Protein AF-A0A1J5P6J2-F1 (afdb_monomer_lite)

Structure (mmCIF, N/CA/C/O backbone):
data_AF-A0A1J5P6J2-F1
#
_entry.id   AF-A0A1J5P6J2-F1
#
loop_
_atom_site.group_PDB
_atom_site.id
_atom_site.type_symbol
_atom_site.label_atom_id
_atom_site.label_alt_id
_atom_site.label_comp_id
_atom_site.label_asym_id
_atom_site.label_entity_id
_atom_site.label_seq_id
_atom_site.pdbx_PDB_ins_code
_atom_site.Cartn_x
_atom_site.Cartn_y
_atom_site.Cartn_z
_atom_site.occupancy
_atom_site.B_iso_or_equiv
_atom_site.auth_seq_id
_atom_site.auth_comp_id
_atom_site.auth_asym_id
_atom_site.auth_atom_id
_atom_site.pdbx_PDB_model_num
ATOM 1 N N . MET A 1 1 ? -12.933 5.963 18.634 1.00 59.94 1 MET A N 1
ATOM 2 C CA . MET A 1 1 ? -12.774 5.041 17.488 1.00 59.94 1 MET A CA 1
ATOM 3 C C . MET A 1 1 ? -12.204 5.827 16.326 1.00 59.94 1 MET A C 1
ATOM 5 O O . MET A 1 1 ? -12.656 6.942 16.113 1.00 59.94 1 MET A O 1
ATOM 9 N N . GLY A 1 2 ? -11.191 5.299 15.645 1.00 83.69 2 GLY A N 1
ATOM 10 C CA . GLY A 1 2 ? -10.518 5.981 14.538 1.00 83.69 2 GLY A CA 1
ATOM 11 C C . GLY A 1 2 ? -10.318 5.043 13.353 1.00 83.69 2 GLY A C 1
ATOM 12 O O . GLY A 1 2 ? -10.384 3.823 13.508 1.00 83.69 2 GLY A O 1
ATOM 13 N N . LEU A 1 3 ? -10.091 5.620 12.175 1.00 84.00 3 LEU A N 1
ATOM 14 C CA . LEU A 1 3 ? -9.755 4.865 10.972 1.00 84.00 3 LEU A CA 1
ATOM 15 C C . LEU A 1 3 ? -8.341 4.291 11.107 1.00 84.00 3 LEU A C 1
ATOM 17 O O . LEU A 1 3 ? -7.414 5.002 11.491 1.00 84.00 3 LEU A O 1
ATOM 21 N N . ARG A 1 4 ? -8.178 3.008 10.777 1.00 84.00 4 ARG A N 1
ATOM 22 C CA . ARG A 1 4 ? -6.866 2.361 10.671 1.00 84.00 4 ARG A CA 1
ATOM 23 C C . ARG A 1 4 ? -6.518 2.226 9.189 1.00 84.00 4 ARG A C 1
ATOM 25 O O . ARG A 1 4 ? -7.085 1.347 8.539 1.00 84.00 4 ARG A O 1
ATOM 32 N N . PRO A 1 5 ? -5.668 3.105 8.634 1.00 88.06 5 PRO A N 1
ATOM 33 C CA . PRO A 1 5 ? -5.316 3.038 7.226 1.00 88.06 5 PRO A CA 1
ATOM 34 C C . PRO A 1 5 ? -4.455 1.800 6.957 1.00 88.06 5 PRO A C 1
ATOM 36 O O . PRO A 1 5 ? -3.579 1.456 7.750 1.00 88.06 5 PRO A O 1
ATOM 39 N N . PHE A 1 6 ? -4.706 1.141 5.828 1.00 90.06 6 PHE A N 1
ATOM 40 C CA . PHE A 1 6 ? -3.906 0.023 5.343 1.00 90.06 6 PHE A CA 1
ATOM 41 C C . PHE A 1 6 ? -3.651 0.206 3.849 1.00 90.06 6 PHE A C 1
ATOM 43 O O . PHE A 1 6 ? -4.593 0.431 3.087 1.00 90.06 6 PHE A O 1
ATOM 50 N N . CYS A 1 7 ? -2.392 0.125 3.427 1.00 91.69 7 CYS A N 1
ATOM 51 C CA . CYS A 1 7 ? -2.016 0.303 2.028 1.00 91.69 7 CYS A CA 1
ATOM 52 C C . CYS A 1 7 ? -1.787 -1.046 1.335 1.00 91.69 7 CYS A C 1
ATOM 54 O O . CYS A 1 7 ? -1.067 -1.909 1.833 1.00 91.69 7 CYS A O 1
ATOM 56 N N . VAL A 1 8 ? -2.358 -1.216 0.146 1.00 91.12 8 VAL A N 1
ATOM 57 C CA . VAL A 1 8 ? -1.999 -2.307 -0.763 1.00 91.12 8 VAL A CA 1
ATOM 58 C C . VAL A 1 8 ? -1.399 -1.676 -2.004 1.00 91.12 8 VAL A C 1
ATOM 60 O O . VAL A 1 8 ? -2.052 -0.864 -2.653 1.00 91.12 8 VAL A O 1
ATOM 63 N N . THR A 1 9 ? -0.168 -2.047 -2.333 1.00 91.81 9 THR A N 1
ATOM 64 C CA . THR A 1 9 ? 0.543 -1.475 -3.477 1.00 91.81 9 THR A CA 1
ATOM 65 C C . THR A 1 9 ? 1.187 -2.560 -4.330 1.00 91.81 9 THR A C 1
ATOM 67 O O . THR A 1 9 ? 1.486 -3.648 -3.842 1.00 91.81 9 THR A O 1
ATOM 70 N N . VAL A 1 10 ? 1.398 -2.268 -5.611 1.00 91.81 10 VAL A N 1
ATOM 71 C CA . VAL A 1 10 ? 2.215 -3.081 -6.533 1.00 91.81 10 VAL A CA 1
ATOM 72 C C . VAL A 1 10 ? 3.594 -2.457 -6.776 1.00 91.81 10 VAL A C 1
ATOM 74 O O . VAL A 1 10 ? 4.416 -3.032 -7.487 1.00 91.81 10 VAL A O 1
ATOM 77 N N . ASP A 1 11 ? 3.843 -1.292 -6.174 1.00 92.81 11 ASP A N 1
ATOM 78 C CA . ASP A 1 11 ? 5.138 -0.624 -6.176 1.00 92.81 11 ASP A CA 1
ATOM 79 C C . ASP A 1 11 ? 6.146 -1.434 -5.350 1.00 92.81 11 ASP A C 1
ATOM 81 O O . ASP A 1 11 ? 5.957 -1.676 -4.157 1.00 92.81 11 ASP A O 1
ATOM 85 N N . GLN A 1 12 ? 7.213 -1.883 -6.009 1.00 91.69 12 GLN A N 1
ATOM 86 C CA . GLN A 1 12 ? 8.245 -2.719 -5.398 1.00 91.69 12 GLN A CA 1
ATOM 87 C C . GLN A 1 12 ? 9.233 -1.912 -4.548 1.00 91.69 12 GLN A C 1
ATOM 89 O O . GLN A 1 12 ? 9.890 -2.499 -3.695 1.00 91.69 12 GLN A O 1
ATOM 94 N N . SER A 1 13 ? 9.299 -0.592 -4.736 1.00 95.00 13 SER A N 1
ATOM 95 C CA . SER A 1 13 ? 10.132 0.323 -3.946 1.00 95.00 13 SER A CA 1
ATOM 96 C C . SER A 1 13 ? 9.401 0.861 -2.713 1.00 95.00 13 SER A C 1
ATOM 98 O O . SER A 1 13 ? 9.900 1.722 -1.998 1.00 95.00 13 SER A O 1
ATOM 100 N N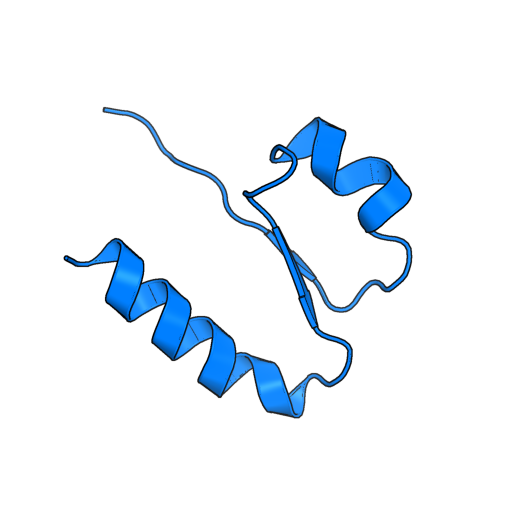 . ALA A 1 14 ? 8.194 0.367 -2.432 1.00 94.69 14 ALA A N 1
ATOM 101 C CA . ALA A 1 14 ? 7.342 0.968 -1.418 1.00 94.69 14 ALA A CA 1
ATOM 102 C C . ALA A 1 14 ? 7.809 0.749 0.030 1.00 94.69 14 ALA A C 1
ATOM 104 O O . ALA A 1 14 ? 7.364 1.463 0.931 1.00 94.69 14 ALA A O 1
ATOM 105 N N . GLU A 1 15 ? 8.727 -0.194 0.268 1.00 94.31 15 GLU A N 1
ATOM 106 C CA . GLU A 1 15 ? 9.367 -0.369 1.580 1.00 94.31 15 GLU A CA 1
ATOM 107 C C . GLU A 1 15 ? 10.176 0.864 2.001 1.00 94.31 15 GLU A C 1
ATOM 109 O O . GLU A 1 15 ? 10.327 1.103 3.198 1.00 94.31 15 GLU A O 1
ATOM 114 N N . ASP A 1 16 ? 10.609 1.688 1.042 1.00 96.44 16 ASP A N 1
ATOM 115 C CA . ASP A 1 16 ? 11.422 2.877 1.300 1.00 96.44 16 ASP A CA 1
ATOM 116 C C . ASP A 1 16 ? 10.620 4.006 1.973 1.00 96.44 16 ASP A C 1
ATOM 118 O O . ASP A 1 16 ? 11.198 4.885 2.611 1.00 96.44 16 ASP A O 1
ATOM 122 N N . TYR A 1 17 ? 9.284 4.004 1.850 1.00 95.25 17 TYR A N 1
ATOM 123 C CA . TYR A 1 17 ? 8.448 5.114 2.327 1.00 95.25 17 TYR A CA 1
ATOM 124 C C . TYR A 1 17 ? 7.174 4.701 3.074 1.00 95.25 17 TYR A C 1
ATOM 126 O O . TYR A 1 17 ? 6.779 5.376 4.028 1.00 95.25 17 TYR A O 1
ATOM 134 N N . LEU A 1 18 ? 6.521 3.590 2.715 1.00 96.12 18 LEU A N 1
ATOM 135 C CA . LEU A 1 18 ? 5.266 3.182 3.359 1.00 96.12 18 LEU A CA 1
ATOM 136 C C . LEU A 1 18 ? 5.376 2.904 4.866 1.00 96.12 18 LEU A C 1
ATOM 138 O O . LEU A 1 18 ? 4.421 3.250 5.573 1.00 96.12 18 LEU A O 1
ATOM 142 N N . PRO A 1 19 ? 6.494 2.377 5.411 1.00 95.56 19 PRO A N 1
ATOM 143 C CA . PRO A 1 19 ? 6.656 2.251 6.856 1.00 95.56 19 PRO A CA 1
ATOM 144 C C . PRO A 1 19 ? 6.502 3.574 7.612 1.00 95.56 19 PRO A C 1
ATOM 146 O O . PRO A 1 19 ? 6.044 3.560 8.753 1.00 95.56 19 PRO A O 1
ATOM 149 N N . HIS A 1 20 ? 6.858 4.701 6.988 1.00 94.44 20 HIS A N 1
ATOM 150 C CA . HIS A 1 20 ? 6.774 6.034 7.586 1.00 94.44 20 HIS A CA 1
ATOM 151 C C . HIS A 1 20 ? 5.370 6.650 7.484 1.00 94.44 20 HIS A C 1
ATOM 153 O O . HIS A 1 20 ? 5.020 7.486 8.311 1.00 94.44 20 HIS A O 1
ATOM 159 N N . ILE A 1 21 ? 4.561 6.230 6.502 1.00 94.00 21 ILE A N 1
ATOM 160 C CA . ILE A 1 21 ? 3.214 6.773 6.253 1.00 94.00 21 ILE A CA 1
ATOM 161 C C . ILE A 1 21 ? 2.133 5.941 6.951 1.00 94.00 21 ILE A C 1
ATOM 163 O O . ILE A 1 21 ? 1.242 6.486 7.598 1.00 94.00 21 ILE A O 1
ATOM 167 N N . PHE A 1 22 ? 2.200 4.616 6.820 1.00 93.69 22 PHE A N 1
ATOM 168 C CA . PHE A 1 22 ? 1.174 3.699 7.326 1.00 93.69 22 PHE A CA 1
ATOM 169 C C . PHE A 1 22 ? 1.623 2.966 8.598 1.00 93.69 22 PHE A C 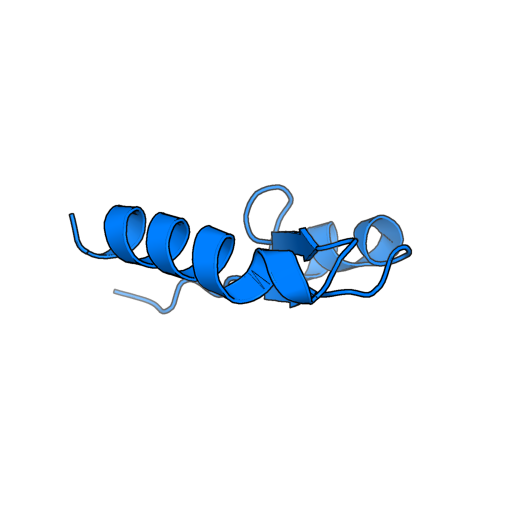1
ATOM 171 O O . PHE A 1 22 ? 0.792 2.502 9.380 1.00 93.69 22 PHE A O 1
ATOM 178 N N . GLY A 1 23 ? 2.933 2.882 8.838 1.00 91.81 23 GLY A N 1
ATOM 179 C CA . GLY A 1 23 ? 3.524 2.034 9.869 1.00 91.81 23 GLY A CA 1
ATOM 180 C C . GLY A 1 23 ? 3.975 0.687 9.305 1.00 91.81 23 GLY A C 1
ATOM 181 O O . GLY A 1 23 ? 3.418 0.175 8.334 1.00 91.81 23 GLY A O 1
ATOM 182 N N . LYS A 1 24 ? 4.984 0.084 9.944 1.00 90.38 24 LYS A N 1
ATOM 183 C CA . LYS A 1 24 ? 5.668 -1.139 9.473 1.00 90.38 24 LYS A CA 1
ATOM 184 C C . LYS A 1 24 ? 4.749 -2.337 9.195 1.00 90.38 24 LYS A C 1
ATOM 186 O O . LYS A 1 24 ? 5.121 -3.203 8.418 1.00 90.38 24 LYS A O 1
ATOM 191 N N . HIS A 1 25 ? 3.579 -2.402 9.829 1.00 88.31 25 HIS A N 1
ATOM 192 C CA . HIS A 1 25 ? 2.639 -3.525 9.702 1.00 88.31 25 HIS A CA 1
ATOM 193 C C . HIS A 1 25 ? 1.323 -3.148 9.005 1.00 88.31 25 HIS A C 1
ATOM 195 O O . HIS A 1 25 ? 0.380 -3.935 9.008 1.00 88.31 25 HIS A O 1
ATOM 201 N N . SER A 1 26 ? 1.247 -1.957 8.413 1.00 91.88 26 SER A N 1
ATOM 202 C CA . SER A 1 26 ? 0.006 -1.411 7.849 1.00 91.88 26 SER A CA 1
ATOM 203 C C . SER A 1 26 ? 0.064 -1.267 6.328 1.00 91.88 26 SER A C 1
ATOM 205 O O . SER A 1 26 ? -0.628 -0.432 5.742 1.00 91.88 26 SER A O 1
ATOM 207 N N . PHE A 1 27 ? 0.909 -2.055 5.669 1.00 92.81 27 PHE A N 1
ATOM 208 C CA . PHE A 1 27 ? 0.930 -2.134 4.219 1.00 92.81 27 PHE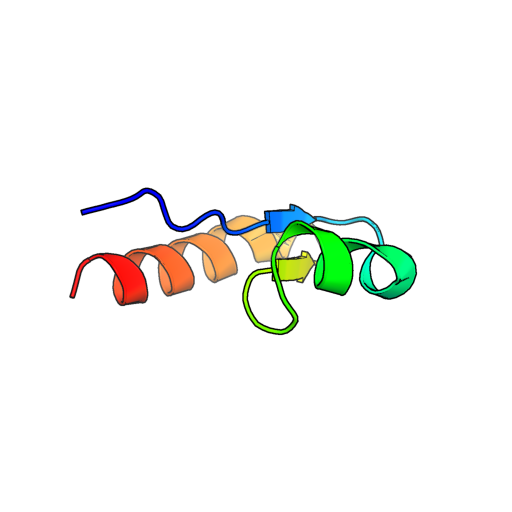 A CA 1
ATOM 209 C C . PHE A 1 27 ? 1.363 -3.513 3.730 1.00 92.81 27 PHE A C 1
ATOM 211 O O . PHE A 1 27 ? 1.961 -4.299 4.466 1.00 92.81 27 PHE A O 1
ATOM 218 N N . ILE A 1 28 ? 1.069 -3.801 2.464 1.00 90.81 28 ILE A N 1
ATOM 219 C CA . ILE A 1 28 ? 1.577 -4.980 1.770 1.00 90.81 28 ILE A CA 1
ATOM 220 C C . ILE A 1 28 ? 1.946 -4.645 0.327 1.00 90.81 28 ILE A C 1
ATOM 222 O O . ILE A 1 28 ? 1.200 -3.969 -0.385 1.00 90.81 28 ILE A O 1
ATOM 226 N N . ILE A 1 29 ? 3.080 -5.190 -0.110 1.00 91.62 29 ILE A N 1
ATOM 227 C CA . ILE A 1 29 ? 3.538 -5.128 -1.496 1.00 91.62 29 ILE A CA 1
ATOM 228 C C . ILE A 1 29 ? 3.094 -6.401 -2.221 1.00 91.62 29 ILE A C 1
ATOM 230 O O . ILE A 1 29 ? 3.401 -7.535 -1.827 1.00 91.62 29 ILE A O 1
ATOM 234 N N . VAL A 1 30 ? 2.336 -6.221 -3.296 1.00 90.69 30 VAL A N 1
ATOM 235 C CA . VAL A 1 30 ? 1.806 -7.284 -4.143 1.00 90.69 30 VAL A CA 1
ATOM 236 C C . VAL A 1 30 ? 2.591 -7.308 -5.449 1.00 90.69 30 VAL A C 1
ATOM 238 O O . VAL A 1 30 ? 2.348 -6.521 -6.353 1.00 90.69 30 VAL A O 1
ATOM 241 N N . LYS A 1 31 ? 3.514 -8.266 -5.575 1.00 88.12 31 LYS A N 1
ATOM 242 C CA . LYS A 1 31 ? 4.367 -8.406 -6.770 1.00 88.12 31 LYS A CA 1
ATOM 243 C C . LYS A 1 31 ? 3.597 -8.811 -8.032 1.00 88.12 31 LYS A C 1
ATOM 245 O O . LYS A 1 31 ? 4.036 -8.529 -9.140 1.00 88.12 31 LYS A O 1
ATOM 250 N N . ARG A 1 32 ? 2.471 -9.515 -7.876 1.00 88.81 32 ARG A N 1
ATOM 251 C CA . ARG A 1 32 ? 1.639 -10.009 -8.983 1.00 88.81 32 ARG A CA 1
ATOM 252 C C . ARG A 1 32 ? 0.198 -9.544 -8.795 1.00 88.81 32 ARG A C 1
ATOM 254 O O . ARG A 1 32 ? -0.449 -10.036 -7.870 1.00 88.81 32 ARG A O 1
ATOM 261 N N . PRO A 1 33 ? -0.342 -8.673 -9.667 1.00 81.88 33 PRO A N 1
ATOM 262 C CA . PRO A 1 33 ? -1.704 -8.161 -9.522 1.00 81.88 33 PRO A CA 1
ATOM 263 C C . PRO A 1 33 ? -2.773 -9.256 -9.452 1.00 81.88 33 PRO A C 1
ATOM 265 O O . PRO A 1 33 ? -3.745 -9.116 -8.724 1.00 81.88 33 PRO A O 1
ATOM 268 N N . ALA A 1 34 ? -2.562 -10.396 -10.115 1.00 87.88 34 ALA A N 1
ATOM 269 C CA . ALA A 1 34 ? -3.461 -11.549 -10.026 1.00 87.88 34 ALA A CA 1
ATOM 270 C C . ALA A 1 34 ? -3.627 -12.107 -8.592 1.00 87.88 34 ALA A C 1
ATOM 272 O O . ALA A 1 34 ? -4.595 -12.806 -8.309 1.00 87.88 34 ALA A O 1
ATOM 273 N N . GLU A 1 35 ? -2.713 -11.800 -7.664 1.00 85.00 35 GLU A N 1
ATOM 274 C CA . GLU A 1 35 ? -2.819 -12.203 -6.258 1.00 85.00 35 GLU A CA 1
ATOM 275 C C . GLU A 1 35 ? -3.666 -11.249 -5.399 1.00 85.00 35 GLU A C 1
ATOM 277 O O . GLU A 1 35 ? -4.040 -11.628 -4.284 1.00 85.00 35 GLU A O 1
ATOM 282 N N . LEU A 1 36 ? -3.972 -10.034 -5.882 1.00 84.56 36 LEU A N 1
ATOM 283 C CA . LEU A 1 36 ? -4.737 -9.020 -5.139 1.00 84.56 36 LEU A CA 1
ATOM 284 C C . LEU A 1 36 ? -6.075 -9.550 -4.609 1.00 84.56 36 LEU A C 1
ATOM 286 O O . LEU A 1 36 ? -6.294 -9.415 -3.405 1.00 84.56 36 LEU A O 1
ATOM 290 N N . PRO A 1 37 ? -6.949 -10.183 -5.424 1.00 85.44 37 PRO A N 1
ATOM 291 C CA . PRO A 1 37 ? -8.270 -10.610 -4.959 1.00 85.44 37 PRO A CA 1
ATOM 292 C C . PRO A 1 37 ? -8.186 -11.570 -3.769 1.00 85.44 37 PRO A C 1
ATOM 294 O O . PRO A 1 37 ? -8.894 -11.409 -2.777 1.00 85.44 37 PRO A O 1
ATOM 297 N N . ARG A 1 38 ? -7.247 -12.526 -3.823 1.00 85.56 38 ARG A N 1
ATOM 298 C CA . ARG A 1 38 ? -7.022 -13.496 -2.744 1.00 85.56 38 ARG A CA 1
ATOM 299 C C . ARG A 1 38 ? -6.498 -12.822 -1.475 1.00 85.56 38 ARG A C 1
ATOM 301 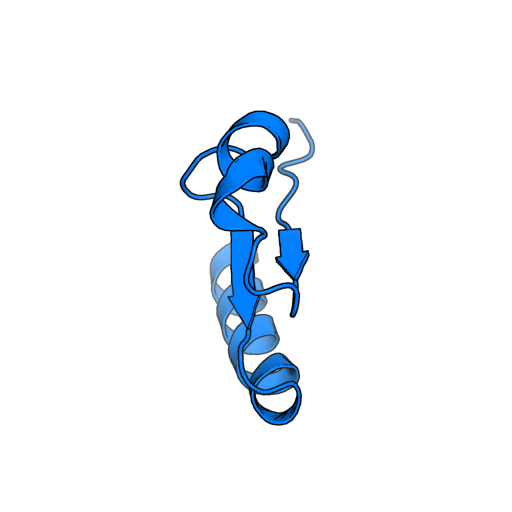O O . ARG A 1 38 ? -6.957 -13.138 -0.382 1.00 85.56 38 ARG A O 1
ATOM 308 N N . ARG A 1 39 ? -5.529 -11.907 -1.610 1.00 82.06 39 ARG A N 1
ATOM 309 C CA . ARG A 1 39 ? -4.928 -11.192 -0.471 1.00 82.06 39 ARG A CA 1
ATOM 310 C C . ARG A 1 39 ? -5.929 -10.242 0.193 1.00 82.06 39 ARG A C 1
ATOM 312 O O . ARG A 1 39 ? -6.005 -10.223 1.416 1.00 82.06 39 ARG A O 1
ATOM 319 N N . LEU A 1 40 ? -6.724 -9.514 -0.593 1.00 83.12 40 LEU A N 1
ATOM 320 C CA . LEU A 1 40 ? -7.765 -8.614 -0.088 1.00 83.12 40 LEU A CA 1
ATOM 321 C C . LEU A 1 40 ? -8.873 -9.372 0.647 1.00 83.12 40 LEU A C 1
ATOM 323 O O . LEU A 1 40 ? -9.271 -8.947 1.728 1.00 83.12 40 LEU A O 1
ATOM 327 N N . ALA A 1 41 ? -9.324 -10.514 0.114 1.00 84.88 41 ALA A N 1
ATOM 328 C CA . ALA A 1 41 ? -10.323 -11.347 0.783 1.00 84.88 41 ALA A CA 1
ATOM 329 C C . ALA A 1 41 ? -9.846 -11.825 2.168 1.00 84.88 41 ALA A C 1
ATOM 331 O O . ALA A 1 41 ? -10.590 -11.736 3.143 1.00 84.88 41 ALA A O 1
ATOM 332 N N . LEU A 1 42 ? -8.586 -12.270 2.276 1.00 82.69 42 LEU A N 1
ATOM 333 C CA . LEU A 1 42 ? -7.983 -12.660 3.557 1.00 82.69 42 LEU A CA 1
ATOM 334 C C . LEU A 1 42 ? -7.886 -11.482 4.536 1.00 82.69 42 LEU A C 1
ATOM 336 O O . LEU A 1 42 ? -8.179 -11.646 5.718 1.00 82.69 42 LEU A O 1
ATOM 340 N N . LEU A 1 43 ? -7.504 -10.300 4.048 1.00 79.19 43 LEU A N 1
ATOM 341 C CA . LEU A 1 43 ? -7.394 -9.095 4.871 1.00 79.19 43 LEU A CA 1
ATOM 342 C C . LEU A 1 43 ? -8.762 -8.662 5.420 1.00 79.19 43 LEU A C 1
ATOM 344 O O . LEU A 1 43 ? -8.902 -8.381 6.607 1.00 79.19 43 LEU A O 1
ATOM 348 N N . TYR A 1 44 ? -9.791 -8.669 4.570 1.00 80.81 44 TYR A N 1
ATOM 349 C CA . TYR A 1 44 ? -11.161 -8.339 4.959 1.00 80.81 44 TYR A CA 1
ATOM 350 C C . TYR A 1 44 ? -11.710 -9.307 6.016 1.00 80.81 44 TYR A C 1
ATOM 352 O O . TYR A 1 44 ? -12.305 -8.866 7.000 1.00 80.81 44 TYR A O 1
ATOM 360 N N . ALA A 1 45 ? -11.447 -10.610 5.867 1.00 83.25 45 ALA A N 1
ATOM 361 C CA . ALA A 1 45 ? -11.842 -11.623 6.846 1.00 83.25 45 ALA A CA 1
ATOM 362 C C . ALA A 1 45 ? -11.177 -11.427 8.224 1.00 83.25 45 ALA A C 1
ATOM 364 O O . ALA A 1 45 ? -11.771 -11.765 9.244 1.00 83.25 45 ALA A O 1
ATOM 365 N N . GLN A 1 46 ? -9.960 -10.871 8.276 1.00 77.81 46 GLN A N 1
ATOM 366 C CA . GLN A 1 46 ? -9.298 -10.522 9.540 1.00 77.81 46 GLN A CA 1
ATOM 367 C C . GLN A 1 46 ? -9.858 -9.242 10.174 1.00 77.81 46 GLN A C 1
ATOM 369 O O . GLN A 1 46 ? -9.860 -9.121 11.395 1.00 77.81 46 GLN A O 1
ATOM 374 N N . LEU A 1 47 ? -10.320 -8.287 9.362 1.00 72.44 47 LEU A N 1
ATOM 375 C CA . LEU A 1 47 ? -10.831 -6.993 9.829 1.00 72.44 47 LEU A CA 1
ATOM 376 C C . LEU A 1 47 ? -12.288 -7.031 10.304 1.00 72.44 47 LEU A C 1
ATOM 378 O O . LEU A 1 47 ? -12.709 -6.121 11.012 1.00 72.44 47 LEU A O 1
ATOM 382 N N . THR A 1 48 ? -13.050 -8.042 9.892 1.00 80.38 48 THR A N 1
ATOM 383 C CA . THR A 1 48 ? -14.478 -8.208 10.220 1.00 80.38 48 THR A CA 1
ATOM 384 C C . THR A 1 48 ? -14.739 -9.234 11.329 1.00 80.38 48 THR A C 1
ATOM 386 O O . THR A 1 48 ? -15.884 -9.634 11.529 1.00 80.38 48 THR A O 1
ATOM 389 N N . ARG A 1 49 ? -13.694 -9.646 12.0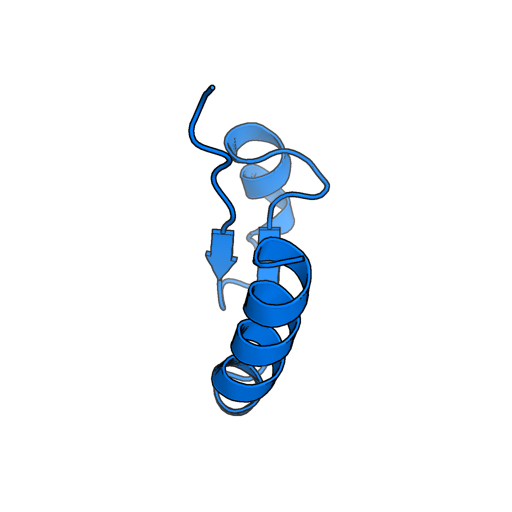59 1.00 57.09 49 ARG A N 1
ATOM 390 C CA . ARG A 1 49 ? -13.789 -10.494 13.256 1.00 57.09 49 ARG A CA 1
ATOM 391 C C . ARG A 1 49 ? -13.858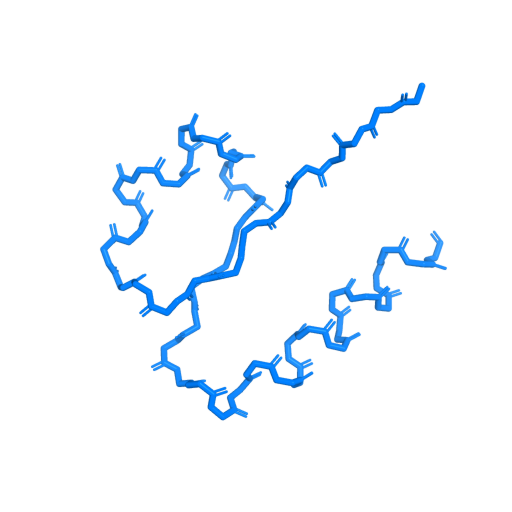 -9.693 14.549 1.00 57.09 49 ARG A C 1
ATOM 393 O O . ARG A 1 49 ? -13.263 -8.593 14.593 1.00 57.09 49 ARG A O 1
#

Foldseek 3Di:
DDDQAAEEECDPCCVVPCCVVRNPPRYDHDVDPVCVVVVVVVVVVVVVD

Sequence (49 aa):
MGLRPFCVTVDQSAEDYLPHIFGKHSFIIVKRPAELPRRLALLYAQLTR

Organism: NCBI:txid410659

pLDDT: mean 87.13, std 8.02, range [57.09, 96.44]

Secondary structure (DSSP, 8-state):
------EEE--TTGGGTHHHHT-TTSEEE-SSGGGHHHHHHHHHHHHT-

Radius of gyration: 11.52 Å; chains: 1; bounding box: 26×20×28 Å